Protein AF-A0A976E9S9-F1 (afdb_monomer_lite)

Structure (mmCIF, N/CA/C/O backbone):
data_AF-A0A976E9S9-F1
#
_entry.id   AF-A0A976E9S9-F1
#
loop_
_atom_site.group_PDB
_atom_site.id
_atom_site.type_symbol
_atom_site.label_atom_id
_atom_site.label_alt_id
_atom_site.label_comp_id
_atom_site.label_asym_id
_atom_site.label_entity_id
_atom_site.label_seq_id
_atom_site.pdbx_PDB_ins_code
_atom_site.Cartn_x
_atom_site.Cartn_y
_atom_site.Cartn_z
_atom_site.occupancy
_atom_site.B_iso_or_equiv
_atom_site.auth_seq_id
_atom_site.auth_comp_id
_atom_site.auth_asym_id
_atom_site.auth_atom_id
_atom_site.pdbx_PDB_model_num
ATOM 1 N N . MET A 1 1 ? 21.227 1.117 -46.944 1.00 51.97 1 MET A N 1
ATOM 2 C CA . MET A 1 1 ? 22.569 0.684 -46.499 1.00 51.97 1 MET A CA 1
ATOM 3 C C . MET A 1 1 ? 22.395 -0.192 -45.271 1.00 51.97 1 MET A C 1
ATOM 5 O O . MET A 1 1 ? 21.773 0.265 -44.324 1.00 51.97 1 MET A O 1
ATOM 9 N N . ARG A 1 2 ? 22.864 -1.445 -45.296 1.00 68.31 2 ARG A N 1
ATOM 10 C CA . ARG A 1 2 ? 23.056 -2.232 -44.066 1.00 68.31 2 ARG A CA 1
ATOM 11 C C . ARG A 1 2 ? 24.343 -1.736 -43.412 1.00 68.31 2 ARG A C 1
ATOM 13 O O . ARG A 1 2 ? 25.312 -1.512 -44.134 1.00 68.31 2 ARG A O 1
ATOM 20 N N . LEU A 1 3 ? 24.338 -1.542 -42.095 1.00 69.25 3 LEU A N 1
ATOM 21 C CA 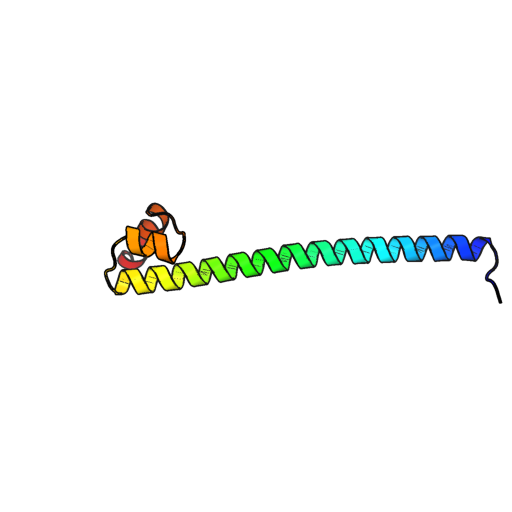. LEU A 1 3 ? 25.572 -1.250 -41.367 1.00 69.25 3 LEU A CA 1
ATOM 22 C C . LEU A 1 3 ? 26.570 -2.409 -41.544 1.0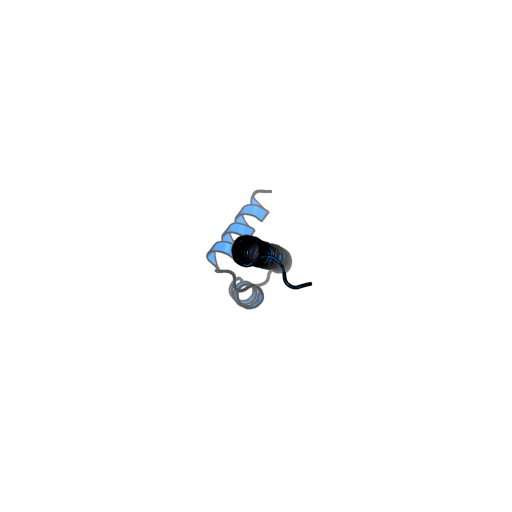0 69.25 3 LEU A C 1
ATOM 24 O O . LEU A 1 3 ? 26.125 -3.555 -41.686 1.00 69.25 3 LEU A O 1
ATOM 28 N N . PRO A 1 4 ? 27.885 -2.136 -41.541 1.00 79.19 4 PRO A N 1
ATOM 29 C CA . PRO A 1 4 ? 28.913 -3.168 -41.439 1.00 79.19 4 PRO A CA 1
ATOM 30 C C . PRO A 1 4 ? 28.620 -4.130 -40.276 1.00 79.19 4 PRO A C 1
ATOM 32 O O . PRO A 1 4 ? 28.030 -3.739 -39.271 1.00 79.19 4 PRO A O 1
ATOM 35 N N . GLN A 1 5 ? 28.991 -5.402 -40.420 1.00 73.06 5 GLN A N 1
ATOM 36 C CA . GLN A 1 5 ? 28.571 -6.473 -39.505 1.00 73.06 5 GLN A CA 1
ATOM 37 C C . GLN A 1 5 ? 28.994 -6.232 -38.040 1.00 73.06 5 GLN A C 1
ATOM 39 O O . GLN A 1 5 ? 28.235 -6.548 -37.125 1.00 73.06 5 GLN A O 1
ATOM 44 N N . ASP A 1 6 ? 30.146 -5.594 -37.824 1.00 72.31 6 ASP A N 1
ATOM 45 C CA . ASP A 1 6 ? 30.664 -5.251 -36.492 1.00 72.31 6 ASP A CA 1
ATOM 46 C C . ASP A 1 6 ? 29.884 -4.102 -35.824 1.00 72.31 6 ASP A C 1
ATOM 48 O O . ASP A 1 6 ? 29.652 -4.103 -34.609 1.00 72.31 6 ASP A O 1
ATOM 52 N N . ASP A 1 7 ? 29.379 -3.155 -36.619 1.00 74.31 7 ASP A N 1
ATOM 53 C CA . ASP A 1 7 ? 28.552 -2.054 -36.119 1.00 74.31 7 ASP A CA 1
ATOM 54 C C . ASP A 1 7 ? 27.148 -2.539 -35.736 1.00 74.31 7 ASP A C 1
ATOM 56 O O . ASP A 1 7 ? 26.544 -2.020 -34.796 1.00 74.31 7 ASP A O 1
ATOM 60 N N . GLN A 1 8 ? 26.635 -3.575 -36.411 1.00 77.62 8 GLN A N 1
ATOM 61 C CA . GLN A 1 8 ? 25.346 -4.186 -36.064 1.00 77.62 8 GLN A CA 1
ATOM 62 C C . GLN A 1 8 ? 25.384 -4.837 -34.679 1.00 77.62 8 GLN A C 1
ATOM 64 O O . GLN A 1 8 ? 24.445 -4.679 -33.901 1.00 77.62 8 GLN A O 1
ATOM 69 N N . PHE A 1 9 ? 26.471 -5.537 -34.346 1.00 82.56 9 PHE A N 1
ATOM 70 C CA . PHE A 1 9 ? 26.624 -6.156 -33.029 1.00 82.56 9 PHE A CA 1
ATOM 71 C C . PHE A 1 9 ? 26.707 -5.103 -31.916 1.00 82.56 9 PHE A C 1
ATOM 73 O O . PHE A 1 9 ? 26.022 -5.204 -30.897 1.00 82.56 9 PHE A O 1
ATOM 80 N N . SER A 1 10 ? 27.500 -4.057 -32.148 1.00 81.19 10 SER A N 1
ATOM 81 C CA . SER A 1 10 ? 27.667 -2.923 -31.232 1.00 81.19 10 SER A CA 1
ATOM 82 C C . SER A 1 10 ? 26.342 -2.203 -30.970 1.00 81.19 10 SER A C 1
ATOM 84 O O . SER A 1 10 ? 25.992 -1.917 -29.823 1.00 81.19 10 SER A O 1
ATOM 86 N N . TYR A 1 11 ? 25.581 -1.959 -32.038 1.00 85.25 11 TYR A N 1
ATOM 87 C CA . TYR A 1 11 ? 24.273 -1.319 -31.982 1.00 85.25 11 TYR A CA 1
ATOM 88 C C . TYR A 1 11 ? 23.239 -2.173 -31.241 1.00 85.25 11 TYR A C 1
ATOM 90 O O . TYR A 1 11 ? 22.556 -1.670 -30.352 1.00 85.25 11 TYR A O 1
ATOM 98 N N . ASN A 1 12 ? 23.173 -3.474 -31.532 1.00 86.62 12 ASN A N 1
ATOM 99 C CA . ASN A 1 12 ? 22.256 -4.385 -30.846 1.00 86.62 12 ASN A CA 1
ATOM 100 C C . ASN A 1 12 ? 22.564 -4.467 -29.348 1.00 86.62 12 ASN A C 1
ATOM 102 O O . ASN A 1 12 ? 21.660 -4.365 -28.528 1.00 86.62 12 ASN A O 1
ATOM 106 N N . ARG A 1 13 ? 23.846 -4.532 -28.972 1.00 86.56 13 ARG A N 1
ATOM 107 C CA . ARG A 1 13 ? 24.249 -4.533 -27.561 1.00 86.56 13 ARG A CA 1
ATOM 108 C C . ARG A 1 13 ? 23.863 -3.239 -26.840 1.00 86.56 13 ARG A C 1
ATOM 110 O O . ARG A 1 13 ? 23.488 -3.277 -25.669 1.00 86.56 13 ARG A O 1
ATOM 117 N N . TYR A 1 14 ? 23.967 -2.096 -27.518 1.00 90.12 14 TYR A N 1
ATOM 118 C CA . TYR A 1 14 ? 23.516 -0.818 -26.970 1.00 90.12 14 TYR A CA 1
ATOM 119 C C . TYR A 1 14 ? 21.996 -0.794 -26.768 1.00 90.12 14 TYR A C 1
ATOM 121 O O . TYR A 1 14 ? 21.532 -0.332 -25.726 1.00 90.12 14 TYR A O 1
ATOM 129 N N . LEU A 1 15 ? 21.227 -1.330 -27.719 1.00 92.06 15 LEU A N 1
ATOM 130 C CA . LEU A 1 15 ? 19.776 -1.457 -27.586 1.00 92.06 15 LEU A CA 1
ATOM 131 C C . LEU A 1 15 ? 19.383 -2.393 -26.440 1.00 92.06 15 LEU A C 1
ATOM 133 O O . LEU A 1 15 ? 18.531 -2.028 -25.636 1.00 92.06 15 LEU A O 1
ATOM 137 N N . ASP A 1 16 ? 20.039 -3.544 -26.307 1.00 93.38 16 ASP A N 1
ATOM 138 C CA . ASP A 1 16 ? 19.796 -4.476 -25.202 1.00 93.38 16 ASP A CA 1
ATOM 139 C C . ASP A 1 16 ? 20.068 -3.809 -23.849 1.00 93.38 16 ASP A C 1
ATOM 141 O O . ASP A 1 16 ? 19.263 -3.901 -22.920 1.00 93.38 16 ASP A O 1
ATOM 145 N N . TYR A 1 17 ? 21.172 -3.064 -23.750 1.00 93.38 17 TYR A N 1
ATOM 146 C CA . TYR A 1 17 ? 21.491 -2.279 -22.561 1.00 93.38 17 TYR A CA 1
ATOM 147 C C . TYR A 1 17 ? 20.438 -1.196 -22.282 1.00 93.38 17 TYR A C 1
ATOM 149 O O . TYR A 1 17 ? 20.026 -1.018 -21.134 1.00 93.38 17 TYR A O 1
ATOM 157 N N . LEU A 1 18 ? 19.965 -0.496 -23.317 1.00 94.50 18 LEU A N 1
ATOM 158 C CA . LEU A 1 18 ? 18.924 0.522 -23.188 1.00 94.50 18 LEU A CA 1
ATOM 159 C C . LEU A 1 18 ? 17.605 -0.086 -22.691 1.00 94.50 18 LEU A C 1
ATOM 161 O O . LEU A 1 18 ? 16.986 0.463 -21.781 1.00 94.50 18 LEU A O 1
ATOM 165 N N . HIS A 1 19 ? 17.195 -1.230 -23.238 1.00 94.31 19 HIS A N 1
ATOM 166 C CA . HIS A 1 19 ? 15.992 -1.944 -22.812 1.00 94.31 19 HIS A CA 1
ATOM 167 C C . HIS A 1 19 ? 16.104 -2.464 -21.381 1.00 94.31 19 HIS A C 1
ATOM 169 O O . HIS A 1 19 ? 15.151 -2.345 -20.607 1.00 94.31 19 HIS A O 1
ATOM 175 N N . TYR A 1 20 ? 17.272 -2.981 -21.005 1.00 94.94 20 TYR A N 1
ATOM 176 C CA . TYR A 1 20 ? 17.547 -3.396 -19.637 1.00 94.94 20 TYR A CA 1
ATOM 177 C C . TYR A 1 20 ? 17.414 -2.215 -18.662 1.00 94.94 20 TYR A C 1
ATOM 179 O O . TYR A 1 20 ? 16.657 -2.295 -17.696 1.00 94.94 20 TYR A O 1
ATOM 187 N N . LYS A 1 21 ? 18.047 -1.072 -18.961 1.00 94.88 21 LYS A N 1
ATOM 188 C CA . LYS A 1 21 ? 17.934 0.145 -18.138 1.00 94.88 21 LYS A CA 1
ATOM 189 C C . LYS A 1 21 ? 16.518 0.707 -18.082 1.00 94.88 21 LYS A C 1
ATOM 191 O O . LYS A 1 21 ? 16.075 1.127 -17.016 1.00 94.88 21 LYS A O 1
ATOM 196 N N . ALA A 1 22 ? 15.787 0.685 -19.192 1.00 94.56 22 ALA A N 1
ATOM 197 C CA . ALA A 1 22 ? 14.385 1.086 -19.206 1.00 94.56 22 ALA A CA 1
ATOM 198 C C . ALA A 1 22 ? 13.527 0.176 -18.311 1.00 94.56 22 ALA A C 1
ATOM 200 O O . ALA A 1 22 ? 12.654 0.668 -17.599 1.00 94.56 22 ALA A O 1
ATOM 201 N N . SER A 1 23 ? 13.813 -1.129 -18.303 1.00 94.12 23 SER A N 1
ATOM 202 C CA . SER A 1 23 ? 13.124 -2.102 -17.448 1.00 94.12 23 SER A CA 1
ATOM 203 C C . SER A 1 23 ? 13.431 -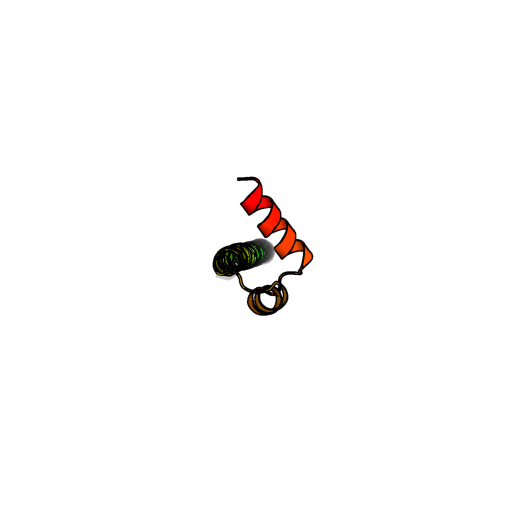1.879 -15.965 1.00 94.12 23 SER A C 1
ATOM 205 O O . SER A 1 23 ? 12.510 -1.892 -15.153 1.00 94.12 23 SER A O 1
ATOM 207 N N 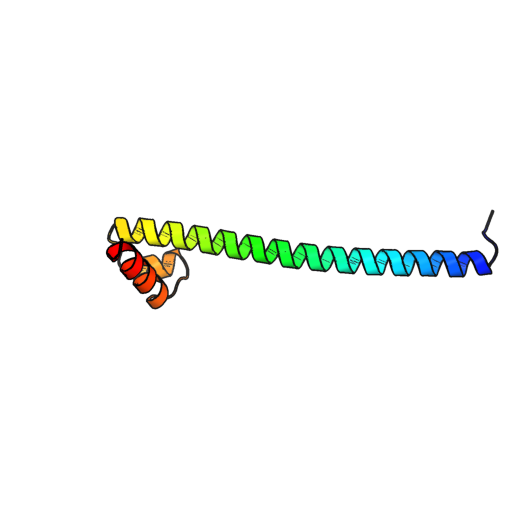. GLU A 1 24 ? 14.690 -1.596 -15.608 1.00 94.00 24 GLU A N 1
ATOM 208 C CA . GLU A 1 24 ? 15.067 -1.230 -14.232 1.00 94.00 24 GLU A CA 1
ATOM 209 C C . GLU A 1 24 ? 14.307 0.018 -13.756 1.00 94.00 24 GLU A C 1
ATOM 211 O O . GLU A 1 24 ? 13.710 0.012 -12.680 1.00 94.00 24 GLU A O 1
ATOM 216 N N . ILE A 1 25 ? 14.271 1.075 -14.574 1.00 94.25 25 ILE A N 1
ATOM 217 C CA . ILE A 1 25 ? 13.557 2.318 -14.243 1.00 94.25 25 ILE A CA 1
ATOM 218 C C . ILE A 1 25 ? 12.054 2.067 -14.095 1.00 94.25 25 ILE A C 1
ATOM 220 O O . ILE A 1 25 ? 11.425 2.618 -13.191 1.00 94.25 25 ILE A O 1
ATOM 224 N N . LEU A 1 26 ? 11.472 1.240 -14.965 1.00 94.50 26 LEU A N 1
ATOM 225 C CA . LEU A 1 26 ? 10.056 0.896 -14.893 1.00 94.50 26 LEU A CA 1
ATOM 226 C C . LEU A 1 26 ? 9.722 0.144 -13.598 1.00 94.50 26 LEU A C 1
ATOM 228 O O . LEU A 1 26 ? 8.718 0.463 -12.966 1.00 94.50 26 LEU A O 1
ATOM 232 N N . SER A 1 27 ? 10.572 -0.803 -13.188 1.00 92.88 27 SER A N 1
ATOM 233 C CA . SER A 1 27 ? 10.403 -1.532 -11.926 1.00 92.88 27 SER A CA 1
ATOM 234 C C . SER A 1 27 ? 10.446 -0.582 -10.732 1.00 92.88 27 SER A C 1
ATOM 236 O O . SER A 1 27 ? 9.515 -0.561 -9.933 1.00 92.88 27 SER A O 1
ATOM 238 N N . LEU A 1 28 ? 11.471 0.277 -10.666 1.00 92.81 28 LEU A N 1
ATOM 239 C CA . LEU A 1 28 ? 11.618 1.264 -9.592 1.00 92.81 28 LEU A CA 1
ATOM 240 C C . LEU A 1 28 ? 10.415 2.209 -9.516 1.00 92.81 28 LEU A C 1
ATOM 242 O O . LEU A 1 28 ? 9.916 2.503 -8.434 1.00 92.81 28 LEU A O 1
ATOM 246 N N . LYS A 1 29 ? 9.915 2.663 -10.669 1.00 93.38 29 LYS A N 1
ATOM 247 C CA . LYS A 1 29 ? 8.722 3.507 -10.729 1.00 93.38 29 LYS A CA 1
ATOM 248 C C . LYS A 1 29 ? 7.485 2.780 -10.193 1.00 93.38 29 LYS A C 1
ATOM 250 O O . LYS A 1 29 ? 6.729 3.381 -9.439 1.00 93.38 29 LYS A O 1
ATOM 255 N N . SER A 1 30 ? 7.282 1.518 -10.570 1.00 91.88 30 SER A N 1
ATOM 256 C CA . SER A 1 30 ? 6.145 0.727 -10.086 1.00 91.88 30 SER A CA 1
ATOM 257 C C . SER A 1 30 ? 6.201 0.529 -8.572 1.00 91.88 30 SER A C 1
ATOM 259 O O . SER A 1 30 ? 5.193 0.708 -7.898 1.00 91.88 30 SER A O 1
ATOM 261 N N . GLU A 1 31 ? 7.379 0.210 -8.031 1.00 90.81 31 GLU A N 1
ATOM 262 C CA . GLU A 1 31 ? 7.569 0.030 -6.588 1.00 90.81 31 GLU A CA 1
ATOM 263 C C . GLU A 1 31 ? 7.257 1.309 -5.803 1.00 90.81 31 GLU A C 1
ATOM 265 O O . GLU A 1 31 ? 6.586 1.254 -4.773 1.00 90.81 31 GLU A O 1
ATOM 270 N N . GLU A 1 32 ? 7.709 2.467 -6.285 1.00 89.94 32 GLU A N 1
ATOM 271 C CA . GLU A 1 32 ? 7.422 3.751 -5.640 1.00 89.94 32 GLU A CA 1
ATOM 272 C C . GLU A 1 32 ? 5.944 4.149 -5.767 1.00 89.94 32 GLU A C 1
ATOM 274 O O . GLU A 1 32 ? 5.350 4.618 -4.797 1.00 89.94 32 GLU A O 1
ATOM 279 N N . GLU A 1 33 ? 5.307 3.917 -6.919 1.00 88.56 33 GLU A N 1
ATOM 280 C CA . GLU A 1 33 ? 3.865 4.151 -7.083 1.00 88.56 33 GLU A CA 1
ATOM 281 C C . GLU A 1 33 ? 3.032 3.302 -6.113 1.00 88.56 33 GLU A C 1
ATOM 283 O O . GLU A 1 33 ? 2.064 3.797 -5.528 1.00 88.56 33 GLU A O 1
ATOM 288 N N . ASP A 1 34 ? 3.415 2.044 -5.902 1.00 90.25 34 ASP A N 1
ATOM 289 C CA . ASP A 1 34 ? 2.726 1.161 -4.967 1.00 90.25 34 ASP A CA 1
ATOM 290 C C . ASP A 1 34 ? 2.941 1.586 -3.507 1.00 90.25 34 ASP A C 1
ATOM 292 O O . ASP A 1 34 ? 1.989 1.557 -2.721 1.00 90.25 34 ASP A O 1
ATOM 296 N N . ARG A 1 35 ? 4.138 2.074 -3.145 1.00 86.81 35 ARG A N 1
ATOM 297 C CA . ARG A 1 35 ? 4.386 2.677 -1.820 1.00 86.81 35 ARG A CA 1
ATOM 298 C C . ARG A 1 35 ? 3.512 3.901 -1.582 1.00 86.81 35 ARG A C 1
ATOM 300 O O . ARG A 1 35 ? 2.838 3.966 -0.559 1.00 86.81 35 ARG A O 1
ATOM 307 N N . VAL A 1 36 ? 3.465 4.832 -2.536 1.00 85.19 36 VAL A N 1
ATOM 308 C CA . VAL A 1 36 ? 2.645 6.047 -2.415 1.00 85.19 36 VAL A CA 1
ATOM 309 C C . VAL A 1 36 ? 1.167 5.690 -2.257 1.00 85.19 36 VAL A C 1
ATOM 311 O O . VAL A 1 36 ? 0.498 6.236 -1.384 1.00 85.19 36 VAL A O 1
ATOM 314 N N . ARG A 1 37 ? 0.650 4.726 -3.030 1.00 84.12 37 ARG A N 1
ATOM 315 C CA . ARG A 1 37 ? -0.744 4.264 -2.893 1.00 84.12 37 ARG A CA 1
ATOM 316 C C . ARG A 1 37 ? -1.027 3.633 -1.531 1.00 84.12 37 ARG A C 1
ATOM 318 O O . ARG A 1 37 ? -2.107 3.847 -0.974 1.00 84.12 37 ARG A O 1
ATOM 325 N N . LEU A 1 38 ? -0.091 2.843 -1.001 1.00 79.69 38 LEU A N 1
ATOM 326 C CA . LEU A 1 38 ? -0.204 2.267 0.341 1.00 79.69 38 LEU A CA 1
ATOM 327 C C . LEU A 1 38 ? -0.226 3.366 1.406 1.00 79.69 38 LEU A C 1
ATOM 329 O O . LEU A 1 38 ? -1.099 3.353 2.273 1.00 79.69 38 LEU A O 1
ATOM 333 N N . ASP A 1 39 ? 0.661 4.352 1.299 1.00 81.50 39 ASP A N 1
ATOM 334 C CA . ASP A 1 39 ? 0.715 5.487 2.219 1.00 81.50 39 ASP A CA 1
ATOM 335 C C . ASP A 1 39 ? -0.554 6.344 2.149 1.00 81.50 39 ASP A C 1
ATOM 337 O O . ASP A 1 39 ? -1.127 6.689 3.183 1.00 81.50 39 ASP A O 1
ATOM 341 N N . GLU A 1 40 ? -1.074 6.623 0.952 1.00 82.75 40 GLU A N 1
ATOM 342 C CA . GLU A 1 40 ? -2.342 7.336 0.766 1.00 82.75 40 GLU A CA 1
ATOM 343 C C . GLU A 1 40 ? -3.520 6.583 1.395 1.00 82.75 40 GLU A C 1
ATOM 345 O O . GLU A 1 40 ? -4.359 7.189 2.076 1.00 82.75 40 GLU A O 1
ATOM 350 N N . ARG A 1 41 ? -3.580 5.256 1.213 1.00 82.62 41 ARG A N 1
ATOM 351 C CA . ARG A 1 41 ? -4.594 4.408 1.855 1.00 82.62 41 ARG A CA 1
ATOM 352 C C . ARG A 1 41 ? -4.463 4.473 3.375 1.00 82.62 41 ARG A C 1
ATOM 354 O O . ARG A 1 41 ? -5.471 4.672 4.052 1.00 82.62 41 ARG A O 1
ATOM 361 N N . ASN A 1 42 ? -3.246 4.386 3.904 1.00 82.88 42 ASN A N 1
ATOM 362 C CA . AS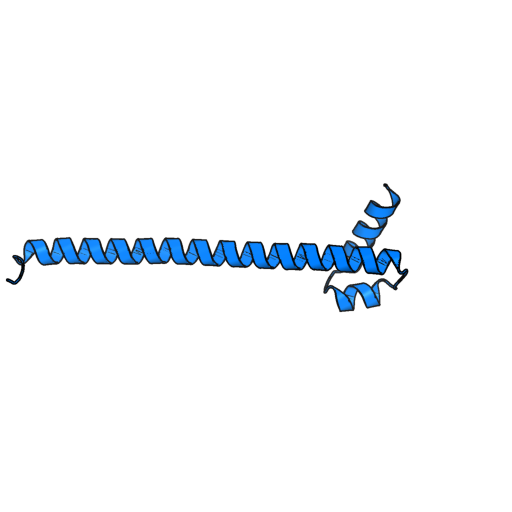N A 1 42 ? -2.978 4.467 5.338 1.00 82.88 42 ASN A CA 1
ATOM 363 C C . ASN A 1 42 ? -3.400 5.827 5.918 1.00 82.88 42 ASN A C 1
ATOM 365 O O . ASN A 1 42 ? -4.132 5.875 6.907 1.00 82.88 42 ASN A O 1
ATOM 369 N N . ILE A 1 43 ? -3.031 6.939 5.275 1.00 84.62 43 ILE A N 1
ATOM 370 C CA . ILE A 1 43 ? -3.416 8.298 5.692 1.00 84.62 43 ILE A CA 1
ATOM 371 C C . ILE A 1 43 ? -4.940 8.457 5.677 1.00 84.62 43 ILE A C 1
ATOM 373 O O . ILE A 1 43 ? -5.533 9.015 6.611 1.00 84.62 43 ILE A O 1
ATOM 377 N N . ARG A 1 44 ? -5.603 7.952 4.631 1.00 86.88 44 ARG A N 1
ATOM 378 C CA . ARG A 1 44 ? -7.064 7.976 4.527 1.00 86.88 44 ARG A CA 1
ATOM 379 C C . ARG A 1 44 ? -7.711 7.173 5.651 1.00 86.88 44 ARG A C 1
ATOM 381 O O . ARG A 1 44 ? -8.636 7.681 6.285 1.00 86.88 44 ARG A O 1
ATOM 388 N N . ASN A 1 45 ? -7.208 5.975 5.929 1.00 86.94 45 ASN A N 1
ATOM 389 C CA . ASN A 1 45 ? -7.697 5.110 6.998 1.00 86.94 45 ASN A CA 1
ATOM 390 C C . ASN A 1 45 ? -7.540 5.776 8.369 1.00 86.94 45 ASN A C 1
ATOM 392 O O . ASN A 1 45 ? -8.513 5.852 9.115 1.00 86.94 45 ASN A O 1
ATOM 396 N N . ILE A 1 46 ? -6.390 6.395 8.651 1.00 86.31 46 ILE A N 1
ATOM 397 C CA . ILE A 1 46 ? -6.169 7.177 9.880 1.00 86.31 46 ILE A CA 1
ATOM 398 C C . ILE A 1 46 ? -7.161 8.347 9.971 1.00 86.31 46 ILE A C 1
ATOM 400 O O . ILE A 1 46 ? -7.739 8.618 11.026 1.00 86.31 46 ILE A O 1
ATOM 404 N N . THR A 1 47 ? -7.417 9.041 8.861 1.00 86.75 47 THR A N 1
ATOM 405 C CA . THR A 1 47 ? -8.373 10.161 8.824 1.00 86.75 47 THR A CA 1
ATOM 406 C C . THR A 1 47 ? -9.811 9.695 9.078 1.00 86.75 47 THR A C 1
ATOM 408 O O . THR A 1 47 ? -10.595 10.394 9.722 1.00 86.75 47 THR A O 1
ATOM 411 N N . ILE A 1 48 ? -10.183 8.517 8.577 1.00 87.88 48 ILE A N 1
ATOM 412 C CA . ILE A 1 48 ? -11.496 7.916 8.831 1.00 87.88 48 ILE A CA 1
ATOM 413 C C . ILE A 1 48 ? -11.580 7.472 10.292 1.00 87.88 48 ILE A C 1
ATOM 415 O O . ILE A 1 48 ? -12.526 7.858 10.973 1.00 87.88 48 ILE A O 1
ATOM 419 N N . ALA A 1 49 ? -10.572 6.759 10.799 1.00 85.12 49 ALA A N 1
ATOM 420 C CA . ALA A 1 49 ? -10.514 6.296 12.181 1.00 85.12 49 ALA A CA 1
ATOM 421 C C . ALA A 1 49 ? -10.620 7.464 13.172 1.00 85.12 49 ALA A C 1
ATOM 423 O O . ALA A 1 49 ? -11.476 7.446 14.052 1.00 85.12 49 ALA A O 1
ATOM 424 N N . THR A 1 50 ? -9.846 8.537 12.984 1.00 86.50 50 THR A N 1
ATOM 425 C CA . THR A 1 50 ? -9.914 9.746 13.829 1.00 86.50 50 THR A CA 1
ATOM 426 C C . THR A 1 50 ? -11.302 10.395 13.808 1.00 86.50 50 THR A C 1
ATOM 428 O O . THR A 1 50 ? -11.855 10.700 14.866 1.00 86.50 50 THR A O 1
ATOM 431 N N . LYS A 1 51 ? -11.921 10.555 12.630 1.00 89.81 51 LYS A N 1
ATOM 432 C CA . LYS A 1 51 ? -13.295 11.078 12.514 1.00 89.81 51 LYS A CA 1
ATOM 433 C C . LYS A 1 51 ? -14.320 10.166 13.188 1.00 89.81 51 LYS A C 1
ATOM 435 O O . LYS A 1 51 ? -15.251 10.665 13.818 1.00 89.81 51 LYS A O 1
ATOM 440 N N . SER A 1 52 ? -14.164 8.853 13.070 1.00 87.38 52 SER A N 1
ATOM 441 C CA . SER A 1 52 ? -15.061 7.874 13.682 1.00 87.38 52 SER A CA 1
ATOM 442 C C . SER A 1 52 ? -14.917 7.826 15.207 1.00 87.38 52 SER A C 1
ATOM 444 O O . SER A 1 52 ? -15.925 7.746 15.909 1.00 87.38 52 SER A O 1
ATOM 446 N N . ILE A 1 53 ? -13.695 7.989 15.727 1.00 87.62 53 ILE A N 1
ATOM 447 C CA . ILE A 1 53 ? -13.416 8.148 17.162 1.00 87.62 53 ILE A CA 1
ATOM 448 C C . ILE A 1 53 ? -14.116 9.399 17.704 1.00 87.62 53 ILE A C 1
ATOM 450 O O . ILE A 1 53 ? -14.803 9.321 18.723 1.00 87.62 53 ILE A O 1
ATOM 454 N N . LEU A 1 54 ? -14.009 10.539 17.008 1.00 86.81 54 LEU A N 1
ATOM 455 C CA . LEU A 1 54 ? -14.694 11.781 17.398 1.00 86.81 54 LEU A CA 1
ATOM 456 C C . LEU A 1 54 ? -16.222 11.620 17.426 1.00 86.81 54 LEU A C 1
ATOM 458 O O . LEU A 1 54 ? -16.893 12.192 18.283 1.00 86.81 54 LEU A O 1
ATOM 462 N N . LYS A 1 55 ? -16.770 10.804 16.519 1.00 90.00 55 LYS A N 1
ATOM 463 C CA . LYS A 1 55 ? -18.196 10.447 16.469 1.00 90.00 55 LYS A CA 1
ATOM 464 C C . LYS A 1 55 ? -18.615 9.380 17.491 1.00 90.00 55 LYS A C 1
ATOM 466 O O . LYS A 1 55 ? -19.795 9.053 17.545 1.00 90.00 55 LYS A O 1
ATOM 471 N N . ARG A 1 56 ? -17.688 8.886 18.321 1.00 86.06 56 ARG A N 1
ATOM 472 C CA . ARG A 1 56 ? -17.909 7.869 19.367 1.00 86.06 56 ARG A CA 1
ATOM 473 C C . ARG A 1 56 ? -18.370 6.504 18.847 1.00 86.06 56 ARG A C 1
ATOM 475 O O . ARG A 1 56 ? -19.086 5.801 19.555 1.00 86.06 56 ARG A O 1
ATOM 482 N N . PHE A 1 57 ? -17.935 6.109 17.652 1.00 87.38 57 PHE A N 1
ATOM 483 C CA . PHE A 1 57 ? -18.117 4.726 17.210 1.00 87.38 57 PHE A CA 1
ATOM 484 C C . PHE A 1 57 ? -17.283 3.755 18.060 1.00 87.38 57 PHE A C 1
ATOM 486 O O . PHE A 1 57 ? -16.268 4.131 18.665 1.00 87.38 57 PHE A O 1
ATOM 493 N N . ASP A 1 58 ? -17.744 2.512 18.132 1.00 88.31 58 ASP A N 1
ATOM 494 C CA . ASP A 1 58 ? -17.051 1.406 18.779 1.00 88.31 58 ASP A CA 1
ATOM 495 C C . ASP A 1 58 ? -15.831 0.961 17.958 1.00 88.31 58 ASP A C 1
ATOM 497 O O . ASP A 1 58 ? -15.727 1.208 16.755 1.00 88.31 58 ASP A O 1
ATOM 501 N N . ASN A 1 59 ? -14.874 0.318 18.626 1.00 85.31 59 ASN A N 1
ATOM 502 C CA . ASN A 1 59 ? -13.622 -0.083 17.987 1.00 85.31 59 ASN A CA 1
ATOM 503 C C . ASN A 1 59 ? -13.823 -1.169 16.921 1.00 85.31 59 ASN A C 1
ATOM 505 O O . ASN A 1 59 ? -13.030 -1.217 15.985 1.00 85.31 59 ASN A O 1
ATOM 509 N N . GLN A 1 60 ? -14.866 -2.001 17.028 1.00 87.50 60 GLN A N 1
ATOM 510 C CA . GLN A 1 60 ? -15.141 -3.032 16.024 1.00 87.50 60 GLN A CA 1
ATOM 511 C C . GLN A 1 60 ? -15.655 -2.406 14.728 1.00 87.50 60 GLN A C 1
ATOM 513 O O . GLN A 1 60 ? -15.073 -2.643 13.677 1.00 87.50 60 GLN A O 1
ATOM 518 N N . THR A 1 61 ? -16.622 -1.490 14.806 1.00 86.75 61 THR A N 1
ATOM 519 C CA . THR A 1 61 ? -17.100 -0.751 13.626 1.00 86.75 61 THR A CA 1
ATOM 520 C C . THR A 1 61 ? -15.982 0.045 12.948 1.00 86.75 61 THR A C 1
ATOM 522 O O . THR A 1 61 ? -15.950 0.163 11.726 1.00 86.75 61 THR A O 1
ATOM 525 N N . ILE A 1 62 ? -15.038 0.607 13.711 1.00 86.25 62 ILE A N 1
ATOM 526 C CA . ILE A 1 62 ? -13.887 1.314 13.127 1.00 86.25 62 ILE A CA 1
ATOM 527 C C . ILE A 1 62 ? -12.935 0.328 12.438 1.00 86.25 62 ILE A C 1
ATOM 529 O O . ILE A 1 62 ? -12.509 0.603 11.320 1.00 86.25 62 ILE A O 1
ATOM 533 N N . SER A 1 63 ? -12.656 -0.817 13.067 1.00 88.50 63 SER A N 1
ATOM 534 C CA . SER A 1 63 ? -11.843 -1.896 12.493 1.00 88.50 63 SER A CA 1
ATOM 535 C C . SER A 1 63 ? -12.408 -2.368 11.153 1.00 88.50 63 SER A C 1
ATOM 537 O O . SER A 1 63 ? -11.662 -2.451 10.180 1.00 88.50 63 SER A O 1
ATOM 539 N N . ASP A 1 64 ? -13.722 -2.585 11.077 1.00 88.56 64 ASP A N 1
ATOM 540 C CA . ASP A 1 64 ? -14.405 -3.029 9.855 1.00 88.56 64 ASP A CA 1
ATOM 541 C C . ASP A 1 64 ? -14.371 -1.975 8.735 1.00 88.56 64 ASP A C 1
ATOM 543 O O . ASP A 1 64 ? -14.400 -2.307 7.553 1.00 88.56 64 ASP A O 1
ATOM 547 N N . LEU A 1 65 ? -14.320 -0.685 9.087 1.00 85.50 65 LEU A N 1
ATOM 548 C CA . LEU A 1 65 ? -14.312 0.413 8.116 1.00 85.50 65 LEU A CA 1
ATOM 549 C C . LEU A 1 65 ? -12.920 0.747 7.575 1.00 85.50 65 LEU A C 1
ATOM 551 O O . LEU A 1 65 ? -12.818 1.292 6.474 1.00 85.50 65 LEU A O 1
ATOM 555 N N . THR A 1 66 ? -11.866 0.520 8.358 1.00 84.00 66 THR A N 1
ATOM 556 C CA . THR A 1 66 ? -10.506 0.961 8.013 1.00 84.00 66 THR A CA 1
ATOM 557 C C . THR A 1 66 ? -9.510 -0.180 7.847 1.00 84.00 66 THR A C 1
ATOM 559 O O . THR A 1 66 ? -8.350 0.097 7.553 1.00 84.00 66 THR A O 1
ATOM 562 N N . ASP A 1 67 ? -9.930 -1.434 8.038 1.00 86.81 67 ASP A N 1
ATOM 563 C CA . ASP A 1 67 ? -9.066 -2.625 8.086 1.00 86.81 67 ASP A CA 1
ATOM 564 C C . ASP A 1 67 ? -7.917 -2.497 9.112 1.00 86.81 67 ASP A C 1
ATOM 566 O O . AS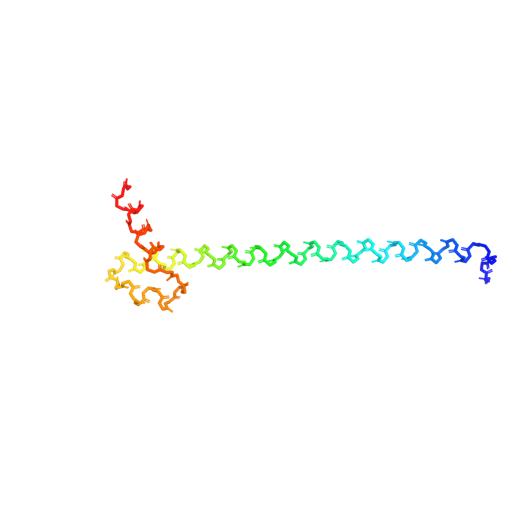P A 1 67 ? -6.880 -3.150 8.995 1.00 86.81 67 ASP A O 1
ATOM 570 N N . MET A 1 68 ? -8.064 -1.609 10.101 1.00 83.62 68 MET A N 1
ATOM 571 C CA . MET A 1 68 ? -7.039 -1.352 11.117 1.00 83.62 68 MET A CA 1
ATOM 572 C C . MET A 1 68 ? -7.268 -2.262 12.310 1.00 83.62 68 MET A C 1
ATOM 574 O O . MET A 1 68 ? -8.410 -2.521 12.682 1.00 83.62 68 MET A O 1
ATOM 578 N N . THR A 1 69 ? -6.191 -2.706 12.952 1.00 88.06 69 THR A N 1
ATOM 579 C CA . THR A 1 69 ? -6.334 -3.509 14.166 1.00 88.06 69 THR A CA 1
ATOM 580 C C . THR A 1 69 ? -6.881 -2.660 15.310 1.00 88.06 69 THR A C 1
ATOM 582 O O . THR A 1 69 ? -6.693 -1.441 15.372 1.00 88.06 69 THR A O 1
ATOM 585 N N . VAL A 1 70 ? -7.544 -3.317 16.262 1.00 87.38 70 VAL A N 1
ATOM 586 C CA . VAL A 1 70 ? -8.076 -2.651 17.460 1.00 87.38 70 VAL A CA 1
ATOM 587 C C . VAL A 1 70 ? -6.967 -1.925 18.232 1.00 87.38 70 VAL A C 1
ATOM 589 O O . VAL A 1 70 ? -7.180 -0.802 18.679 1.00 87.38 70 VAL A O 1
ATOM 592 N N . GLU A 1 71 ? -5.768 -2.508 18.305 1.00 86.06 71 GLU A N 1
ATOM 593 C CA . GLU A 1 71 ? -4.588 -1.908 18.944 1.00 86.06 71 GLU A CA 1
ATOM 594 C C . GLU A 1 71 ? -4.206 -0.565 18.305 1.00 86.06 71 GLU A C 1
ATOM 596 O O . GLU A 1 71 ? -4.043 0.435 19.002 1.00 86.06 71 GLU A O 1
ATOM 601 N N . GLN A 1 72 ? -4.157 -0.499 16.969 1.00 83.38 72 GLN A N 1
ATOM 602 C CA . GLN A 1 72 ? -3.852 0.739 16.243 1.00 83.38 72 GLN A CA 1
ATOM 603 C C . GLN A 1 72 ? -4.913 1.819 16.487 1.00 83.38 72 GLN A C 1
ATOM 605 O O . GLN A 1 72 ? -4.602 3.006 16.605 1.00 83.38 72 GLN A O 1
ATOM 610 N N . ILE A 1 73 ? -6.183 1.424 16.585 1.00 85.44 73 ILE A N 1
ATOM 611 C CA . ILE A 1 73 ? -7.285 2.345 16.885 1.00 85.44 73 ILE A CA 1
ATOM 612 C C . ILE A 1 73 ? -7.145 2.898 18.311 1.00 85.44 73 ILE A C 1
ATOM 614 O O . ILE A 1 73 ? -7.381 4.089 18.536 1.00 85.44 73 ILE A O 1
ATOM 618 N N . GLU A 1 74 ? -6.737 2.070 19.273 1.00 85.62 74 GLU A N 1
ATOM 619 C CA . GLU A 1 74 ? -6.477 2.496 20.650 1.00 85.62 74 GLU A CA 1
ATOM 620 C C . GLU A 1 74 ? -5.269 3.429 20.763 1.00 85.62 74 GLU A C 1
ATOM 622 O O . GLU A 1 74 ? -5.352 4.439 21.466 1.00 85.62 74 GLU A O 1
ATOM 627 N N . GLU A 1 75 ? -4.193 3.180 20.016 1.00 86.19 75 GLU A N 1
ATOM 628 C CA . GLU A 1 75 ? -3.058 4.105 19.929 1.00 86.19 75 GLU A CA 1
ATOM 629 C C . GLU A 1 75 ? -3.480 5.475 19.384 1.00 86.19 75 GLU A C 1
ATOM 631 O O . GLU A 1 75 ? -3.107 6.515 19.936 1.00 86.19 75 GLU A O 1
ATOM 636 N N . ILE A 1 76 ? -4.317 5.504 18.340 1.00 84.81 76 ILE A N 1
ATOM 637 C CA . ILE A 1 76 ? -4.865 6.754 17.796 1.00 84.81 76 ILE A CA 1
ATOM 638 C C . ILE A 1 76 ? -5.710 7.473 18.855 1.00 84.81 76 ILE A C 1
ATOM 640 O O . ILE A 1 76 ? -5.579 8.690 19.018 1.00 84.81 76 ILE A O 1
ATOM 644 N N . ARG A 1 77 ? -6.539 6.746 19.617 1.00 82.69 77 ARG A N 1
ATOM 645 C CA . ARG A 1 77 ? -7.309 7.321 20.735 1.00 82.69 77 ARG A CA 1
ATOM 646 C C . ARG A 1 77 ? -6.394 7.905 21.811 1.00 82.69 77 ARG A C 1
ATOM 648 O O . ARG A 1 77 ? -6.634 9.028 22.248 1.00 82.69 77 ARG A O 1
ATOM 655 N N . ALA A 1 78 ? -5.349 7.185 22.213 1.00 86.06 78 ALA A N 1
ATOM 656 C CA . ALA A 1 78 ? -4.398 7.632 23.229 1.00 86.06 78 ALA A CA 1
ATOM 657 C C . ALA A 1 78 ? -3.599 8.871 22.787 1.00 86.06 78 ALA A C 1
ATOM 659 O O . ALA A 1 78 ? -3.311 9.754 23.595 1.00 86.06 78 ALA A O 1
ATOM 660 N N . ASN A 1 79 ? -3.263 8.969 21.501 1.00 82.81 79 ASN A N 1
ATOM 661 C CA . ASN A 1 79 ? -2.600 10.148 20.945 1.00 82.81 79 ASN A CA 1
ATOM 662 C C . ASN A 1 79 ? -3.536 11.364 20.857 1.00 82.81 79 ASN A C 1
ATOM 664 O O . ASN A 1 79 ? -3.084 12.493 21.036 1.00 82.81 79 ASN A O 1
ATOM 668 N N . LEU A 1 80 ? -4.836 11.152 20.623 1.00 78.25 80 LEU A N 1
ATOM 669 C CA . LEU A 1 80 ? -5.843 12.219 20.621 1.00 78.25 80 LEU A CA 1
ATOM 670 C C . LEU A 1 80 ? -6.122 12.782 22.020 1.00 78.25 80 LEU A C 1
ATOM 672 O O . LEU A 1 80 ? -6.419 13.965 22.131 1.00 78.25 80 LEU A O 1
ATOM 676 N N . THR A 1 81 ? -6.041 11.965 23.074 1.00 70.81 81 THR A N 1
ATOM 677 C CA . THR A 1 81 ? -6.270 12.410 24.463 1.00 70.81 81 THR A CA 1
ATOM 678 C C . THR A 1 81 ? -5.048 13.055 25.113 1.00 70.81 81 THR A C 1
ATOM 680 O O . THR A 1 81 ? -5.204 13.810 26.068 1.00 70.81 81 THR A O 1
ATOM 683 N N . LYS A 1 82 ? -3.836 12.768 24.620 1.00 62.00 82 LYS A N 1
ATOM 684 C CA . LYS A 1 82 ? -2.584 13.409 25.065 1.00 62.00 82 LYS A CA 1
ATOM 685 C C . LYS A 1 82 ? -2.375 14.823 24.505 1.00 62.00 82 LYS A C 1
ATOM 687 O O . LYS A 1 82 ? -1.401 15.469 24.888 1.00 62.00 82 LYS A O 1
ATOM 692 N N . LYS A 1 83 ? -3.228 15.265 23.584 1.00 50.88 83 LYS A N 1
ATOM 693 C CA . LYS A 1 83 ? -3.155 16.569 22.922 1.00 50.88 83 LYS A CA 1
ATOM 694 C C . LYS A 1 83 ? -4.099 17.564 23.584 1.00 50.88 83 LYS A C 1
ATOM 696 O O . LYS A 1 83 ? -3.700 18.744 23.669 1.00 50.88 83 LYS A O 1
#

Radius of gyration: 25.55 Å; chains: 1; bounding box: 49×23×72 Å

pLDDT: mean 85.07, std 8.28, range [50.88, 94.94]

Sequence (83 aa):
MRLPQDDQFSYNRYLDYLHYKASEILSLKSEEEDRVRLDERNIRNITIATKSILKRFDNQTISDLTDMTVEQIEEIRANLTKK

Foldseek 3Di:
DDPDPVVVVVVVVVVVVVVVVVVVVVVVVVVVVVVVVVVVLVVVLLVQLLVVVVVVDDLVVSCVVNVDDSVVSVVSVVVVVVD

Secondary structure (DSSP, 8-state):
-PPPHHHHHHHHHHHHHHHHHHHHHHHHHHHHHHHHHHHHHHHHHHHHHHHHHHTT--HHHHHHHH---HHHHHHHHHHHH--